Protein AF-A0A7S1V0B8-F1 (afdb_monomer)

Sequence (119 aa):
HRLPHVSFPQFSKVRSVTMDHWNKEQVLSMLEGGNEQLRVFFQRHELAIEGKAAAENLRKRYWTKAAKFYQRGMQAHVSGLADKQNVWRGRQASRSPKAATHASPVLRSNMAVNQIAAV

Organism: NCBI:txid210454

InterPro domains:
  IPR001164 Arf GTPase activating protein [PF01412] (9-72)
  IPR037278 ARFGAP/RecO-like zinc finger [SSF57863] (10-52)
  IPR038508 ArfGAP domain superfamily [G3DSA:1.10.220.150] (4-97)

pLDDT: mean 78.64, std 19.24, range [36.09, 96.19]

Mean predicted aligned error: 12.81 Å

Foldseek 3Di:
DDDPDPPDDDLDDDDDPPPDDDDQLRVLLCQLDDDVNVQVLCVVVVLHLDPDCNVVSVVPVSVDPSVVVVVVVSSVVSVVVVPDPDDDPGPVVVVPPPPPPDPDDDDDDDDDDDDDDDD

Solvent-accessible surface area (backbone atoms only — not comparable to full-atom values): 7990 Å² total; per-residue (Å²): 138,84,78,82,84,79,79,73,82,80,80,74,88,87,80,53,90,88,81,48,90,79,53,72,52,59,52,42,45,51,70,72,48,48,69,66,58,54,49,54,52,27,48,77,66,78,39,37,68,62,71,96,54,13,75,60,25,68,77,42,37,72,75,36,70,66,39,51,49,51,53,51,52,49,50,55,54,28,51,66,50,61,75,43,92,63,80,87,74,54,63,68,61,74,64,52,73,74,74,78,89,73,79,77,88,75,89,77,80,90,77,87,83,86,84,90,82,90,134

Secondary structure (DSSP, 8-state):
-PPP---PPP------TTTS---HHHHHHHHS--HHHHHHHHHHTT--SSSTTHHHHHHHGGGSHHHHHHHHHHHHHHHHHHS--SPP--HHHHTSPP---------------------

Structure (mmCIF, N/CA/C/O backbone):
data_AF-A0A7S1V0B8-F1
#
_entry.id   AF-A0A7S1V0B8-F1
#
loop_
_atom_site.group_PDB
_atom_site.id
_atom_site.type_symbol
_atom_site.label_atom_id
_atom_site.label_alt_id
_atom_site.label_comp_id
_atom_site.label_asym_id
_atom_site.label_entity_id
_atom_site.label_seq_id
_atom_site.pdbx_PDB_ins_code
_atom_site.Cartn_x
_atom_site.Cartn_y
_atom_site.Cartn_z
_atom_site.occupancy
_atom_site.B_iso_or_equiv
_atom_site.auth_seq_id
_atom_site.auth_comp_id
_atom_site.auth_asym_id
_atom_site.auth_atom_id
_atom_site.pdbx_PDB_model_num
ATOM 1 N N . HIS A 1 1 ? 31.044 15.273 20.291 1.00 51.81 1 HIS A N 1
ATOM 2 C CA . HIS A 1 1 ? 30.263 15.582 19.074 1.00 51.81 1 HIS A CA 1
ATOM 3 C C . HIS A 1 1 ? 29.412 14.374 18.693 1.00 51.81 1 HIS A C 1
ATOM 5 O O . HIS A 1 1 ? 29.972 13.348 18.337 1.00 51.81 1 HIS A O 1
ATOM 11 N N . ARG A 1 2 ? 28.082 14.454 18.831 1.00 55.41 2 ARG A N 1
ATOM 12 C CA . ARG A 1 2 ? 27.146 13.385 18.437 1.00 55.41 2 ARG A CA 1
ATOM 13 C C . ARG A 1 2 ? 26.567 13.773 17.074 1.00 55.41 2 ARG A C 1
ATOM 15 O O . ARG A 1 2 ? 25.994 14.852 16.960 1.00 55.41 2 ARG A O 1
ATOM 22 N N . LEU A 1 3 ? 26.793 12.958 16.044 1.00 53.25 3 LEU A N 1
ATOM 23 C CA . LEU A 1 3 ? 26.264 13.218 14.702 1.00 53.25 3 LEU A CA 1
ATOM 24 C C . LEU A 1 3 ? 24.725 13.219 14.733 1.00 53.25 3 LEU A C 1
ATOM 26 O O . LEU A 1 3 ? 24.141 12.443 15.498 1.00 53.25 3 LEU A O 1
ATOM 30 N N . PRO A 1 4 ? 24.058 14.072 13.934 1.00 64.75 4 PRO A N 1
ATOM 31 C CA . PRO A 1 4 ? 22.606 14.081 13.855 1.00 64.75 4 PRO A CA 1
ATOM 32 C C . PRO A 1 4 ? 22.114 12.711 13.383 1.00 64.75 4 PRO A C 1
ATOM 34 O O . PRO A 1 4 ? 22.615 12.148 12.410 1.00 64.75 4 PRO A O 1
ATOM 37 N N . HIS A 1 5 ? 21.135 12.168 14.103 1.00 59.84 5 HIS A N 1
ATOM 38 C CA . HIS A 1 5 ? 20.519 10.889 13.787 1.00 5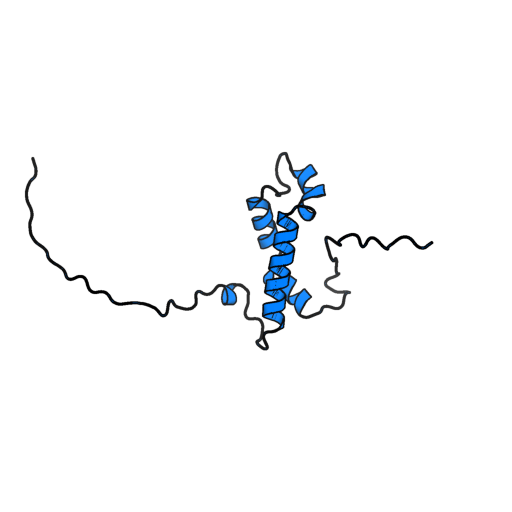9.84 5 HIS A CA 1
ATOM 39 C C . HIS A 1 5 ? 19.718 11.049 12.490 1.00 59.84 5 HIS A C 1
ATOM 41 O O . HIS A 1 5 ? 18.583 11.526 12.495 1.00 59.84 5 HIS A O 1
ATOM 47 N N . VAL A 1 6 ? 20.325 10.690 11.359 1.00 56.09 6 VAL A N 1
ATOM 48 C CA . VAL A 1 6 ? 19.636 10.653 10.070 1.00 56.09 6 VAL A CA 1
ATOM 49 C C . VAL A 1 6 ? 18.626 9.511 10.151 1.00 56.09 6 VAL A C 1
ATOM 51 O O . VAL A 1 6 ? 18.989 8.336 10.138 1.00 56.09 6 VAL A O 1
ATOM 54 N N . SER A 1 7 ? 17.349 9.839 10.339 1.00 55.66 7 SER A N 1
ATOM 55 C CA . SER A 1 7 ? 16.287 8.838 10.319 1.00 55.66 7 SER A CA 1
ATOM 56 C C . SER A 1 7 ? 16.085 8.392 8.874 1.00 55.66 7 SER A C 1
ATOM 58 O O . SER A 1 7 ? 15.549 9.117 8.038 1.00 55.66 7 SER A O 1
ATOM 60 N N . PHE A 1 8 ? 16.561 7.189 8.554 1.00 53.16 8 PHE A N 1
ATOM 61 C CA . PHE A 1 8 ? 16.259 6.578 7.269 1.00 53.16 8 PHE A CA 1
ATOM 62 C C . PHE A 1 8 ? 14.740 6.376 7.169 1.00 53.16 8 PHE A C 1
ATOM 64 O O . PHE A 1 8 ? 14.142 5.806 8.088 1.00 53.16 8 PHE A O 1
ATOM 71 N N . PRO A 1 9 ? 14.087 6.838 6.089 1.00 57.16 9 PRO A N 1
ATOM 72 C CA . PRO A 1 9 ? 12.662 6.616 5.914 1.00 57.16 9 PRO A CA 1
ATOM 73 C C . PRO A 1 9 ? 12.394 5.109 5.854 1.00 57.16 9 PRO A C 1
ATOM 75 O O . PRO A 1 9 ? 12.907 4.415 4.982 1.00 57.16 9 PRO A O 1
ATOM 78 N N . GLN A 1 10 ? 11.593 4.593 6.788 1.00 68.88 10 GLN A N 1
ATOM 79 C CA . GLN A 1 10 ? 11.167 3.197 6.747 1.00 68.88 10 GLN A CA 1
ATOM 80 C C . GLN A 1 10 ? 10.145 3.000 5.620 1.00 68.88 10 GLN A C 1
ATOM 82 O O . GLN A 1 10 ? 9.074 3.608 5.625 1.00 68.88 10 GLN A O 1
ATOM 87 N N . PHE A 1 11 ? 10.478 2.138 4.658 1.00 75.56 11 PHE A N 1
ATOM 88 C CA . PHE A 1 11 ? 9.669 1.896 3.454 1.00 75.56 11 PHE A CA 1
ATOM 89 C C . PHE A 1 11 ? 8.572 0.845 3.655 1.00 75.56 11 PHE A C 1
ATOM 91 O O . PHE A 1 11 ? 7.599 0.807 2.908 1.00 75.56 11 PHE A O 1
ATOM 98 N N . SER A 1 12 ? 8.716 -0.007 4.667 1.00 83.81 12 SER A N 1
ATOM 99 C CA . SER A 1 12 ? 7.760 -1.060 4.998 1.00 83.81 12 SER A CA 1
ATOM 100 C C . SER A 1 12 ? 7.724 -1.277 6.503 1.00 83.81 12 SER A C 1
ATOM 102 O O . SER A 1 12 ? 8.773 -1.331 7.143 1.00 83.81 12 SER A O 1
ATOM 104 N N . LYS A 1 13 ? 6.524 -1.459 7.056 1.00 89.38 13 LYS A N 1
ATOM 105 C CA . LYS A 1 13 ? 6.322 -1.965 8.417 1.00 89.38 13 LYS A CA 1
ATOM 106 C C . LYS A 1 13 ? 5.831 -3.404 8.295 1.00 89.38 13 LYS A C 1
ATOM 108 O O . LYS A 1 13 ? 4.767 -3.625 7.726 1.00 89.38 13 LYS A O 1
ATOM 113 N N . VAL A 1 14 ? 6.622 -4.360 8.775 1.00 91.62 14 VAL A N 1
ATOM 114 C CA . VAL A 1 14 ? 6.295 -5.794 8.724 1.00 91.62 14 VAL A CA 1
ATOM 115 C C . VAL A 1 14 ? 5.730 -6.224 10.075 1.00 91.62 14 VAL A C 1
ATOM 117 O O . VAL A 1 14 ? 6.215 -5.784 11.121 1.00 91.62 14 VAL A O 1
ATOM 120 N N . ARG A 1 15 ? 4.675 -7.039 10.034 1.00 92.31 15 ARG A N 1
ATOM 121 C CA . ARG A 1 15 ? 3.963 -7.569 11.199 1.00 92.31 15 ARG A CA 1
ATOM 122 C C . ARG A 1 15 ? 3.539 -9.015 10.940 1.00 92.31 15 ARG A C 1
ATOM 124 O O . ARG A 1 15 ? 3.206 -9.356 9.804 1.00 92.31 15 ARG A O 1
ATOM 131 N N . SER A 1 16 ? 3.530 -9.835 11.984 1.00 95.38 16 SER A N 1
ATOM 132 C CA . SER A 1 16 ? 2.940 -11.172 12.005 1.00 95.38 16 SER A CA 1
ATOM 133 C C . SER A 1 16 ? 1.436 -11.090 12.242 1.00 95.38 16 SER A C 1
ATOM 135 O O . SER A 1 16 ? 0.978 -10.396 13.146 1.00 95.38 16 SER A O 1
ATOM 137 N N . VAL A 1 17 ? 0.660 -11.840 11.460 1.00 94.44 17 VAL A N 1
ATOM 138 C CA . VAL A 1 17 ? -0.806 -11.864 11.583 1.00 94.44 17 VAL A CA 1
ATOM 139 C C . VAL A 1 17 ? -1.252 -12.394 12.946 1.00 94.44 17 VAL A C 1
ATOM 141 O O . VAL A 1 17 ? -2.192 -11.854 13.517 1.00 94.44 17 VAL A O 1
ATOM 144 N N . THR A 1 18 ? -0.572 -13.408 13.486 1.00 95.81 18 THR A N 1
ATOM 145 C CA . THR A 1 18 ? -1.001 -14.109 14.709 1.00 95.81 18 THR A CA 1
ATOM 146 C C . THR A 1 18 ? -0.259 -13.684 15.972 1.00 95.81 18 THR A C 1
ATOM 148 O O . THR A 1 18 ? -0.794 -13.861 17.060 1.00 95.81 18 THR A O 1
ATOM 151 N N . MET A 1 19 ? 0.959 -13.146 15.845 1.00 96.19 19 MET A N 1
ATOM 152 C CA . MET A 1 19 ? 1.845 -12.899 16.995 1.00 96.19 19 MET A CA 1
ATOM 153 C C . MET A 1 19 ? 1.967 -11.429 17.392 1.00 96.19 19 MET A C 1
ATOM 155 O O . MET A 1 19 ? 2.402 -11.141 18.504 1.00 96.19 19 M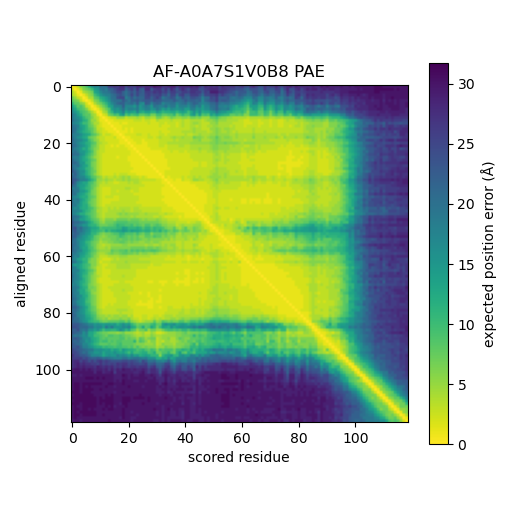ET A O 1
ATOM 159 N N . ASP A 1 20 ? 1.608 -10.502 16.504 1.00 96.12 20 ASP A N 1
ATOM 160 C CA . ASP A 1 20 ? 1.700 -9.077 16.801 1.00 96.12 20 ASP A CA 1
ATOM 161 C C . ASP A 1 20 ? 0.362 -8.502 17.253 1.00 96.12 20 ASP A C 1
ATOM 163 O O . ASP A 1 20 ? -0.717 -8.931 16.846 1.00 96.12 20 ASP A O 1
ATOM 167 N N . HIS A 1 21 ? 0.451 -7.454 18.066 1.00 96.00 21 HIS A N 1
ATOM 168 C CA . HIS A 1 21 ? -0.695 -6.624 18.394 1.00 96.00 21 HIS A CA 1
ATOM 169 C C . HIS A 1 21 ? -1.048 -5.726 17.208 1.00 96.00 21 HIS A C 1
ATOM 171 O O . HIS A 1 21 ? -0.173 -5.122 16.577 1.00 96.00 21 HIS A O 1
ATOM 177 N N . TRP A 1 22 ? -2.348 -5.594 16.958 1.00 94.81 22 TRP A N 1
ATOM 178 C CA . TRP A 1 22 ? -2.892 -4.809 15.860 1.00 94.81 22 TRP A CA 1
ATOM 179 C C . TRP A 1 22 ? -3.698 -3.630 16.388 1.00 94.81 22 TRP A C 1
ATOM 181 O O . TRP A 1 22 ? -4.543 -3.781 17.268 1.00 94.81 22 TRP A O 1
ATOM 191 N N . ASN A 1 23 ? -3.468 -2.450 15.819 1.00 93.81 23 ASN A N 1
ATOM 192 C CA . ASN A 1 23 ? -4.333 -1.297 16.041 1.00 93.81 23 ASN A CA 1
ATOM 193 C C . ASN A 1 23 ? -5.388 -1.171 14.927 1.00 93.81 23 ASN A C 1
ATOM 195 O O . ASN A 1 23 ? -5.271 -1.776 13.856 1.00 93.81 23 ASN A O 1
ATOM 199 N N . LYS A 1 24 ? -6.418 -0.351 15.172 1.00 93.19 24 LYS A N 1
ATOM 200 C CA . LYS A 1 24 ? -7.538 -0.145 14.239 1.00 93.19 24 LYS A CA 1
ATOM 201 C C . LYS A 1 24 ? -7.062 0.266 12.841 1.00 93.19 24 LYS A C 1
ATOM 203 O O . LYS A 1 24 ? -7.529 -0.297 11.857 1.00 93.19 24 LYS A O 1
ATOM 208 N N . GLU A 1 25 ? -6.121 1.204 12.739 1.00 93.50 25 GLU A N 1
ATOM 209 C CA . GLU A 1 25 ? -5.591 1.673 11.451 1.00 93.50 25 GLU A CA 1
ATOM 210 C C . GLU A 1 25 ? -4.848 0.573 10.684 1.00 93.50 25 GLU A C 1
ATOM 212 O O . GLU A 1 25 ? -4.978 0.466 9.468 1.00 93.50 25 GLU A O 1
ATOM 217 N N . GLN A 1 26 ? -4.081 -0.273 11.369 1.00 94.56 26 GLN A N 1
ATOM 218 C CA . GLN A 1 26 ? -3.350 -1.372 10.740 1.00 94.56 26 GLN A CA 1
ATOM 219 C C . GLN A 1 26 ? -4.314 -2.425 10.189 1.00 94.56 26 GLN A C 1
ATOM 221 O O . GLN A 1 26 ? -4.147 -2.862 9.051 1.00 94.56 26 GLN A O 1
ATOM 226 N N . VAL A 1 27 ? -5.357 -2.775 10.949 1.00 94.12 27 VAL A N 1
ATOM 227 C CA . VAL A 1 27 ? -6.418 -3.674 10.470 1.00 94.12 27 VAL A CA 1
ATOM 228 C C . VAL A 1 27 ? -7.145 -3.056 9.277 1.00 94.12 27 VAL A C 1
ATOM 230 O O . VAL A 1 27 ? -7.282 -3.699 8.237 1.00 94.12 27 VAL A O 1
ATOM 233 N N . LEU A 1 28 ? -7.535 -1.782 9.370 1.00 93.69 28 LEU A N 1
ATOM 234 C CA . LEU A 1 28 ? -8.162 -1.060 8.262 1.00 93.69 28 LEU A CA 1
ATOM 235 C C . LEU A 1 28 ? -7.251 -0.979 7.033 1.00 93.69 28 LEU A C 1
ATOM 237 O O . LEU A 1 28 ? -7.743 -1.129 5.925 1.00 93.69 28 LEU A O 1
ATOM 241 N N . SER A 1 29 ? -5.937 -0.818 7.200 1.00 93.38 29 SER A N 1
ATOM 242 C CA . SER A 1 29 ? -4.974 -0.815 6.088 1.00 93.38 29 SER A CA 1
ATOM 243 C C . SER A 1 29 ? -4.921 -2.159 5.363 1.00 93.38 29 SER A C 1
ATOM 245 O O . SER A 1 29 ? -4.724 -2.191 4.150 1.00 93.38 29 SER A O 1
ATOM 247 N N . MET A 1 30 ? -5.109 -3.271 6.082 1.00 93.50 30 MET A N 1
ATOM 248 C CA . MET A 1 30 ? -5.210 -4.595 5.463 1.00 93.50 30 MET A CA 1
ATOM 249 C C . MET A 1 30 ? -6.535 -4.759 4.708 1.00 93.50 30 MET A C 1
ATOM 251 O O . MET A 1 30 ? -6.533 -5.223 3.569 1.00 93.50 30 MET A O 1
ATOM 255 N N . LEU A 1 31 ? -7.648 -4.327 5.307 1.00 92.44 31 LEU A N 1
ATOM 256 C CA . LEU A 1 31 ? -8.995 -4.448 4.735 1.00 92.44 31 LEU A CA 1
ATOM 257 C C . LEU A 1 31 ? -9.234 -3.515 3.530 1.00 92.44 31 LEU A C 1
ATOM 259 O O . LEU A 1 31 ? -9.830 -3.907 2.526 1.00 92.44 31 LEU A O 1
ATOM 263 N N . GLU A 1 32 ? -8.749 -2.278 3.617 1.00 92.25 32 GLU A N 1
ATOM 264 C CA . GLU A 1 32 ? -8.803 -1.244 2.573 1.00 92.25 32 GLU A CA 1
ATOM 265 C C . GLU A 1 32 ? -7.583 -1.271 1.653 1.00 92.25 32 GLU A C 1
ATOM 267 O O . GLU A 1 32 ? -7.461 -0.429 0.762 1.00 92.25 32 GLU A O 1
ATOM 272 N N . GLY A 1 33 ? -6.698 -2.248 1.825 1.00 91.25 33 GLY A N 1
ATOM 273 C CA . GLY A 1 33 ? -5.549 -2.505 0.971 1.00 91.25 33 GLY A CA 1
ATOM 274 C C . GLY A 1 33 ? -5.662 -3.859 0.274 1.00 91.25 33 GLY A C 1
ATOM 275 O O . GLY A 1 33 ? -6.595 -4.147 -0.476 1.00 91.25 33 GLY A O 1
ATOM 276 N N . GLY A 1 34 ? -4.684 -4.715 0.529 1.00 90.44 34 GLY A N 1
ATOM 277 C CA . GLY A 1 34 ? -4.627 -6.049 -0.046 1.00 90.44 34 GLY A CA 1
ATOM 278 C C . GLY A 1 34 ? -3.772 -6.131 -1.306 1.00 90.44 34 GLY A C 1
ATOM 279 O O . GLY A 1 34 ? -3.504 -5.149 -2.007 1.00 90.44 34 GLY A O 1
ATOM 280 N N . ASN A 1 35 ? -3.322 -7.356 -1.565 1.00 93.19 35 ASN A N 1
ATOM 281 C CA . ASN A 1 35 ? -2.293 -7.643 -2.558 1.00 93.19 35 ASN A CA 1
ATOM 282 C C . ASN A 1 35 ? -2.733 -7.261 -3.969 1.00 93.19 35 ASN A C 1
ATOM 284 O O . ASN A 1 35 ? -1.948 -6.685 -4.716 1.00 93.19 35 ASN A O 1
ATOM 288 N N . GLU A 1 36 ? -3.995 -7.518 -4.311 1.00 92.94 36 GLU A N 1
ATOM 289 C CA . GLU A 1 36 ? -4.507 -7.262 -5.654 1.00 92.94 36 GLU A CA 1
ATOM 290 C C . GLU A 1 36 ? -4.533 -5.768 -5.995 1.00 92.94 36 GLU A C 1
ATOM 292 O O . GLU A 1 36 ? -4.088 -5.364 -7.067 1.00 92.94 36 GLU A O 1
ATOM 297 N N . GLN A 1 37 ? -4.963 -4.918 -5.057 1.00 92.75 37 GLN A N 1
ATOM 298 C CA . GLN A 1 37 ? -4.964 -3.470 -5.267 1.00 92.75 37 GLN A CA 1
ATOM 299 C C . GLN A 1 37 ? -3.545 -2.941 -5.516 1.00 92.75 37 GLN A C 1
ATOM 301 O O . GLN A 1 37 ? -3.331 -2.152 -6.440 1.00 92.75 37 GLN A O 1
ATOM 306 N N . LEU A 1 38 ? -2.576 -3.383 -4.709 1.00 93.56 38 LEU A N 1
ATOM 307 C CA . LEU A 1 38 ? -1.181 -2.975 -4.855 1.00 93.56 38 LEU A CA 1
ATOM 308 C C . LEU A 1 38 ? -0.567 -3.513 -6.156 1.00 93.56 38 LEU A C 1
ATOM 310 O O . LEU A 1 38 ? 0.170 -2.792 -6.829 1.00 93.56 38 LEU A O 1
ATOM 314 N N . ARG A 1 39 ? -0.895 -4.754 -6.538 1.00 94.19 39 ARG A N 1
ATOM 315 C CA . ARG A 1 39 ? -0.446 -5.379 -7.789 1.00 94.19 39 ARG A CA 1
ATOM 316 C C . ARG A 1 39 ? -0.915 -4.576 -8.999 1.00 94.19 39 ARG A C 1
ATOM 318 O O . ARG A 1 39 ? -0.087 -4.168 -9.810 1.00 94.19 39 ARG A O 1
ATOM 325 N N . VAL A 1 40 ? -2.213 -4.277 -9.074 1.00 94.88 40 VAL A N 1
ATOM 326 C CA . VAL A 1 40 ? -2.799 -3.466 -10.152 1.00 94.88 40 VAL A CA 1
ATOM 327 C C . VAL A 1 40 ? -2.204 -2.057 -10.170 1.00 94.88 40 VAL A C 1
ATOM 329 O O . VAL A 1 40 ? -1.914 -1.524 -11.242 1.00 94.88 40 VAL A O 1
ATOM 332 N N . PHE A 1 41 ? -1.981 -1.450 -9.000 1.00 95.94 41 PHE A N 1
ATOM 333 C CA . PHE A 1 41 ? -1.323 -0.147 -8.914 1.00 95.94 41 PHE A CA 1
ATOM 334 C C . PHE A 1 41 ? 0.081 -0.184 -9.527 1.00 95.94 41 PHE A C 1
ATOM 336 O O . PHE A 1 41 ? 0.397 0.666 -10.360 1.00 95.94 41 PHE A O 1
ATOM 343 N N . PHE A 1 42 ? 0.904 -1.171 -9.166 1.00 95.38 42 PHE A N 1
ATOM 344 C CA . PHE A 1 42 ? 2.250 -1.300 -9.720 1.00 95.38 42 PHE A CA 1
ATOM 345 C C . PHE A 1 42 ? 2.254 -1.643 -11.206 1.00 95.38 42 PHE A C 1
ATOM 347 O O . PHE A 1 42 ? 3.088 -1.106 -11.928 1.00 95.38 42 PHE A O 1
ATOM 354 N N . GLN A 1 43 ? 1.309 -2.450 -11.687 1.00 94.62 43 GLN A N 1
ATOM 355 C CA . GLN A 1 43 ? 1.174 -2.737 -13.115 1.00 94.62 43 GLN A CA 1
ATOM 356 C C . GLN A 1 43 ? 0.921 -1.460 -13.929 1.00 94.62 43 GLN A C 1
ATOM 358 O O . GLN A 1 43 ? 1.584 -1.234 -14.935 1.00 94.62 43 GLN A O 1
ATOM 363 N N . ARG A 1 44 ? 0.027 -0.582 -13.457 1.00 95.00 44 ARG A N 1
ATOM 364 C CA . ARG A 1 44 ? -0.288 0.701 -14.117 1.00 95.00 44 ARG A CA 1
ATOM 365 C C . ARG A 1 44 ? 0.858 1.716 -14.100 1.00 95.00 44 ARG A C 1
ATOM 367 O O . ARG A 1 44 ? 0.803 2.680 -14.848 1.00 95.00 44 ARG A O 1
ATOM 374 N N . HIS A 1 45 ? 1.851 1.519 -13.235 1.00 95.00 45 HIS A N 1
ATOM 375 C CA . HIS A 1 45 ? 3.020 2.392 -13.104 1.00 95.00 45 HIS A CA 1
ATOM 376 C C . HIS A 1 45 ? 4.303 1.736 -13.633 1.00 95.00 45 HIS A C 1
ATOM 378 O O . HIS A 1 45 ? 5.384 2.208 -13.300 1.00 95.00 45 HIS A O 1
ATOM 384 N N . GLU A 1 46 ? 4.201 0.640 -14.396 1.00 93.31 46 GLU A N 1
ATOM 385 C CA . GLU A 1 46 ? 5.355 -0.079 -14.972 1.00 93.31 46 GLU A CA 1
ATOM 386 C C . GLU A 1 46 ? 6.324 -0.654 -13.914 1.00 93.31 46 GLU A C 1
ATOM 388 O O . GLU A 1 46 ? 7.493 -0.933 -14.171 1.00 93.31 46 GLU A O 1
ATOM 393 N N . LEU A 1 47 ? 5.815 -0.896 -12.702 1.00 93.56 47 LEU A N 1
ATOM 394 C CA . LEU A 1 47 ? 6.547 -1.446 -11.553 1.00 93.56 47 LEU A CA 1
ATOM 395 C C . LEU A 1 47 ? 6.195 -2.912 -11.263 1.00 93.56 47 LEU A C 1
ATOM 397 O O . LEU A 1 47 ? 6.480 -3.432 -10.175 1.00 93.56 47 LEU A O 1
ATOM 401 N N . ALA A 1 48 ? 5.542 -3.582 -12.213 1.00 91.19 48 ALA A N 1
ATOM 402 C CA . ALA A 1 48 ? 5.276 -5.009 -12.129 1.00 91.19 48 ALA A CA 1
ATOM 403 C C . ALA A 1 48 ? 6.595 -5.797 -12.056 1.00 91.19 48 ALA A C 1
ATOM 405 O O . ALA A 1 48 ? 7.603 -5.431 -12.660 1.00 91.19 48 ALA A O 1
ATOM 406 N N . ILE A 1 49 ? 6.578 -6.897 -11.307 1.00 90.12 49 ILE A N 1
ATOM 407 C CA . ILE A 1 49 ? 7.713 -7.828 -11.186 1.00 90.12 49 ILE A CA 1
ATOM 408 C C . ILE A 1 49 ? 7.606 -8.966 -12.209 1.00 90.12 49 ILE A C 1
ATOM 410 O O . ILE A 1 49 ? 8.038 -10.084 -11.959 1.00 90.12 49 ILE A O 1
ATOM 414 N N . GLU A 1 50 ?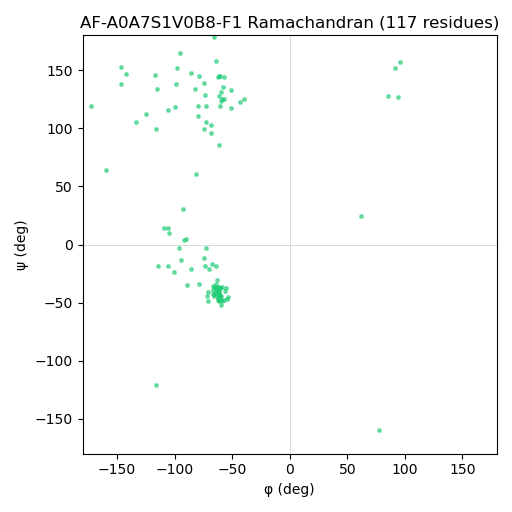 7.006 -8.672 -13.357 1.00 87.50 50 GLU A N 1
ATOM 415 C CA . GLU A 1 50 ? 6.788 -9.597 -14.464 1.00 87.50 50 GLU A CA 1
ATOM 416 C C . GLU A 1 50 ? 7.553 -9.080 -15.691 1.00 87.50 50 GLU A C 1
ATOM 418 O O . GLU A 1 50 ? 7.694 -7.871 -15.891 1.00 87.50 50 GLU A O 1
ATOM 423 N N . GLY A 1 51 ? 8.072 -9.989 -16.518 1.00 84.25 51 GLY A N 1
ATOM 424 C CA . GLY A 1 51 ? 8.796 -9.634 -17.740 1.00 84.25 51 GLY A CA 1
ATOM 425 C C . GLY A 1 51 ? 10.237 -9.150 -17.522 1.00 84.25 51 GLY A C 1
ATOM 426 O O . GLY A 1 51 ? 10.876 -9.431 -16.509 1.00 84.25 51 GLY A O 1
ATOM 427 N N . LYS A 1 52 ? 10.781 -8.439 -18.519 1.00 82.25 52 LYS A N 1
ATOM 428 C CA . LYS A 1 52 ? 12.225 -8.142 -18.631 1.00 82.25 52 LYS A CA 1
ATOM 429 C C . LYS A 1 52 ? 12.782 -7.279 -17.488 1.00 82.25 52 LYS A C 1
ATOM 431 O O . LYS A 1 52 ? 13.941 -7.438 -17.126 1.00 82.25 52 LYS A O 1
ATOM 436 N N . ALA A 1 53 ? 11.964 -6.404 -16.901 1.00 86.81 53 ALA A N 1
ATOM 437 C CA . ALA A 1 53 ? 12.369 -5.494 -15.823 1.00 86.81 53 ALA A CA 1
ATOM 438 C C . ALA A 1 53 ? 12.136 -6.062 -14.405 1.00 86.81 53 ALA A C 1
ATOM 440 O O . ALA A 1 53 ? 12.378 -5.372 -13.413 1.00 86.81 53 ALA A O 1
ATOM 441 N N . ALA A 1 54 ? 11.675 -7.314 -14.278 1.00 88.44 54 ALA A N 1
ATOM 442 C CA . ALA A 1 54 ? 11.233 -7.896 -13.009 1.00 88.44 54 ALA A CA 1
ATOM 443 C C . ALA A 1 54 ? 12.283 -7.823 -11.888 1.00 88.44 54 ALA A C 1
ATOM 445 O O . ALA A 1 54 ? 11.973 -7.403 -10.772 1.00 88.44 54 ALA A O 1
ATOM 446 N N . ALA A 1 55 ? 13.532 -8.192 -12.187 1.00 86.38 55 ALA A N 1
ATOM 447 C CA . ALA A 1 55 ? 14.620 -8.208 -11.210 1.00 86.38 55 ALA A CA 1
ATOM 448 C C . ALA A 1 55 ? 14.982 -6.800 -10.703 1.00 86.38 55 ALA A C 1
ATOM 450 O O . ALA A 1 55 ? 15.287 -6.621 -9.521 1.00 86.38 55 ALA A O 1
ATOM 451 N N . GLU A 1 56 ? 14.920 -5.792 -11.575 1.00 87.94 56 GLU A N 1
ATOM 452 C CA . GLU A 1 56 ? 15.156 -4.400 -11.193 1.00 87.94 56 GLU A CA 1
ATOM 453 C C . GLU A 1 56 ? 13.999 -3.855 -10.349 1.00 87.94 56 GLU A C 1
ATOM 455 O O . GLU A 1 56 ? 14.217 -3.308 -9.260 1.00 87.94 56 GLU A O 1
ATOM 460 N N . ASN A 1 57 ? 12.766 -4.067 -10.810 1.00 90.69 57 ASN A N 1
ATOM 461 C CA . ASN A 1 57 ? 11.563 -3.628 -10.113 1.00 90.69 57 ASN A CA 1
ATOM 462 C C . ASN A 1 57 ? 11.442 -4.272 -8.731 1.00 90.69 57 ASN A C 1
ATOM 464 O O . ASN A 1 57 ? 11.076 -3.591 -7.774 1.00 90.69 57 ASN A O 1
ATOM 468 N N . LEU A 1 58 ? 11.822 -5.542 -8.575 1.00 87.81 58 LEU A N 1
ATOM 469 C CA . LEU A 1 58 ? 11.822 -6.215 -7.276 1.00 87.81 58 LEU A CA 1
ATOM 470 C C . LEU A 1 58 ? 12.676 -5.467 -6.240 1.00 87.81 58 LEU A C 1
ATOM 472 O O . LEU A 1 58 ? 12.267 -5.334 -5.087 1.00 87.81 58 LEU A O 1
ATOM 476 N N . ARG A 1 59 ? 13.832 -4.935 -6.656 1.00 85.44 59 ARG A N 1
ATOM 477 C CA . ARG A 1 59 ? 14.761 -4.216 -5.770 1.00 85.44 59 ARG A CA 1
ATOM 478 C C . ARG A 1 59 ? 14.322 -2.782 -5.484 1.00 85.44 59 ARG A C 1
ATOM 480 O O . ARG A 1 59 ? 14.584 -2.277 -4.397 1.00 85.44 59 ARG A O 1
ATOM 487 N N . LYS A 1 60 ? 13.690 -2.111 -6.454 1.00 90.31 60 LYS A N 1
ATOM 488 C CA . LYS A 1 60 ? 13.496 -0.650 -6.412 1.00 90.31 60 LYS A CA 1
ATOM 489 C C . LYS A 1 60 ? 12.045 -0.192 -6.299 1.00 90.31 60 LYS A C 1
ATOM 491 O O . LYS A 1 60 ? 11.827 0.955 -5.908 1.00 90.31 60 LYS A O 1
ATOM 496 N N . ARG A 1 61 ? 11.042 -1.029 -6.604 1.00 92.12 61 ARG A N 1
ATOM 497 C CA . ARG A 1 61 ? 9.644 -0.569 -6.750 1.00 92.12 61 ARG A CA 1
ATOM 498 C C . ARG A 1 61 ? 9.121 0.163 -5.520 1.00 92.12 61 ARG A C 1
ATOM 500 O O . ARG A 1 61 ? 8.459 1.184 -5.671 1.00 92.12 61 ARG A O 1
ATOM 507 N N . TYR A 1 62 ? 9.492 -0.285 -4.319 1.00 92.31 62 TYR A N 1
ATOM 508 C CA . TYR A 1 62 ? 9.071 0.327 -3.054 1.00 92.31 62 TYR A CA 1
ATOM 509 C C . TYR A 1 62 ? 9.771 1.660 -2.733 1.00 92.31 62 TYR A C 1
ATOM 511 O O . TYR A 1 62 ? 9.334 2.380 -1.840 1.00 92.31 62 TYR A O 1
ATOM 519 N N . TRP A 1 63 ? 10.833 2.023 -3.458 1.00 90.31 63 TRP A N 1
ATOM 520 C CA . TRP A 1 63 ? 11.543 3.299 -3.293 1.00 90.31 63 TRP A CA 1
ATOM 521 C C . TRP A 1 63 ? 11.062 4.392 -4.245 1.00 90.31 63 TRP A C 1
ATOM 523 O O . TRP A 1 63 ? 11.368 5.574 -4.051 1.00 90.31 63 TRP A O 1
ATOM 533 N N . THR A 1 64 ? 10.291 4.011 -5.258 1.00 92.81 64 THR A N 1
ATOM 534 C CA . THR A 1 64 ? 9.782 4.929 -6.273 1.00 92.81 64 THR A CA 1
ATOM 535 C C . THR A 1 64 ? 8.830 5.971 -5.685 1.00 92.81 64 THR A C 1
ATOM 537 O O . THR A 1 64 ? 8.200 5.780 -4.640 1.00 92.81 64 THR A O 1
ATOM 540 N N . LYS A 1 65 ? 8.679 7.096 -6.394 1.00 93.75 65 LYS A N 1
ATOM 541 C CA . LYS A 1 65 ? 7.675 8.115 -6.052 1.00 93.75 65 LYS A CA 1
ATOM 542 C C . LYS A 1 65 ? 6.258 7.530 -6.072 1.00 93.75 65 LYS A C 1
ATOM 544 O O . LYS A 1 65 ? 5.465 7.874 -5.203 1.00 93.75 65 LYS A O 1
ATOM 549 N N . ALA A 1 66 ? 5.977 6.610 -6.997 1.00 94.75 66 ALA A N 1
ATOM 550 C CA . ALA A 1 66 ? 4.691 5.925 -7.099 1.00 94.75 66 ALA A CA 1
ATOM 551 C C . ALA A 1 66 ? 4.380 5.090 -5.845 1.00 94.75 66 ALA A C 1
ATOM 553 O O . ALA A 1 66 ? 3.293 5.214 -5.286 1.00 94.75 66 ALA A O 1
ATOM 554 N N . ALA A 1 67 ? 5.336 4.308 -5.332 1.00 93.69 67 ALA A N 1
ATOM 555 C CA . ALA A 1 67 ? 5.133 3.558 -4.088 1.00 93.69 67 ALA A CA 1
ATOM 556 C C . ALA A 1 67 ? 4.876 4.476 -2.883 1.00 93.69 67 ALA A C 1
ATOM 558 O O . ALA A 1 67 ? 3.960 4.228 -2.098 1.00 93.69 67 ALA A O 1
ATOM 559 N N . LYS A 1 68 ? 5.628 5.578 -2.765 1.00 93.19 68 LYS A N 1
ATOM 560 C CA . LYS A 1 68 ? 5.408 6.580 -1.707 1.00 93.19 68 LYS A CA 1
ATOM 561 C C . LYS A 1 68 ? 4.037 7.243 -1.827 1.00 93.19 68 LYS A C 1
ATOM 563 O O . LYS A 1 68 ? 3.384 7.484 -0.814 1.00 93.19 68 LYS A O 1
ATOM 568 N N . PHE A 1 69 ? 3.601 7.531 -3.051 1.00 94.94 69 PHE A N 1
ATOM 569 C CA . PHE A 1 69 ? 2.270 8.065 -3.323 1.00 94.94 69 PHE A CA 1
ATOM 570 C C . PHE A 1 69 ? 1.180 7.088 -2.869 1.00 94.94 69 PHE A C 1
ATOM 572 O O . PHE A 1 69 ? 0.293 7.487 -2.117 1.00 94.94 69 PHE A O 1
ATOM 579 N N . TYR A 1 70 ? 1.296 5.806 -3.230 1.00 95.00 70 TYR A N 1
ATOM 580 C CA . TYR A 1 70 ? 0.361 4.769 -2.788 1.00 95.00 70 TYR A CA 1
ATOM 581 C C . TYR A 1 70 ? 0.284 4.679 -1.262 1.00 95.00 70 TYR A C 1
ATOM 583 O O . TYR A 1 70 ? -0.806 4.695 -0.694 1.00 95.00 70 TYR A O 1
ATOM 591 N N . GLN A 1 71 ? 1.438 4.638 -0.590 1.00 93.56 71 GLN A N 1
ATOM 592 C CA . GLN A 1 71 ? 1.509 4.550 0.868 1.00 93.56 71 GLN A CA 1
ATOM 593 C C . GLN A 1 71 ? 0.824 5.741 1.548 1.00 93.56 71 GLN A C 1
ATOM 595 O O . GLN A 1 71 ? 0.015 5.547 2.454 1.00 93.56 71 GLN A O 1
ATOM 600 N N . ARG A 1 72 ? 1.118 6.969 1.103 1.00 94.19 72 ARG A N 1
ATOM 601 C CA . ARG A 1 72 ? 0.515 8.190 1.662 1.00 94.19 72 ARG A CA 1
ATOM 602 C C . ARG A 1 72 ? -0.988 8.243 1.417 1.00 94.19 72 ARG A C 1
ATOM 604 O O . ARG A 1 72 ? -1.733 8.575 2.333 1.00 94.19 72 ARG A O 1
ATOM 611 N N . GLY A 1 73 ? -1.427 7.884 0.211 1.00 94.12 73 GLY A N 1
ATOM 612 C CA . GLY A 1 73 ? -2.848 7.817 -0.128 1.00 94.12 73 GLY A CA 1
ATOM 613 C C . GLY A 1 73 ? -3.594 6.800 0.735 1.00 94.12 73 GLY A C 1
ATOM 614 O O . GLY A 1 73 ? -4.654 7.115 1.269 1.00 94.12 73 GLY A O 1
ATOM 615 N N . MET A 1 74 ? -3.009 5.614 0.939 1.00 94.19 74 MET A N 1
ATOM 616 C CA . MET A 1 74 ? -3.574 4.587 1.816 1.00 94.19 74 MET A CA 1
ATOM 617 C C . MET A 1 74 ? -3.666 5.066 3.265 1.00 94.19 74 MET A C 1
ATOM 619 O O . MET A 1 74 ? -4.709 4.917 3.890 1.00 94.19 74 MET A O 1
ATOM 623 N N . GLN A 1 75 ? -2.600 5.675 3.789 1.00 93.56 75 GLN A N 1
ATOM 624 C CA . GLN A 1 75 ? -2.579 6.177 5.160 1.00 93.56 75 GLN A CA 1
ATOM 625 C C . GLN A 1 75 ? -3.643 7.259 5.379 1.00 93.56 75 GLN A C 1
ATOM 627 O O . GLN A 1 75 ? -4.417 7.160 6.324 1.00 93.56 75 GLN A O 1
ATOM 632 N N . ALA A 1 76 ? -3.734 8.247 4.485 1.00 93.44 76 ALA A N 1
ATOM 633 C CA . ALA A 1 76 ? -4.741 9.303 4.583 1.00 93.44 76 ALA A CA 1
ATOM 634 C C . ALA A 1 76 ? -6.175 8.747 4.508 1.00 93.44 76 ALA A C 1
ATOM 636 O O . ALA A 1 76 ? -7.041 9.151 5.283 1.00 93.44 76 ALA A O 1
ATOM 637 N N . HIS A 1 77 ? -6.416 7.788 3.606 1.00 92.19 77 HIS A N 1
ATOM 638 C CA . HIS A 1 77 ? -7.708 7.106 3.483 1.00 92.19 77 HIS A CA 1
ATOM 639 C C . HIS A 1 77 ? -8.082 6.353 4.762 1.00 92.19 77 HIS A C 1
ATOM 641 O O . HIS A 1 77 ? -9.194 6.497 5.271 1.00 92.19 77 HIS A O 1
ATOM 647 N N . VAL A 1 78 ? -7.142 5.582 5.308 1.00 93.00 78 VAL A N 1
ATOM 648 C CA . VAL A 1 78 ? -7.343 4.789 6.524 1.00 93.00 78 VAL A CA 1
ATOM 649 C C . VAL A 1 78 ? -7.570 5.672 7.743 1.00 93.00 78 VAL A C 1
ATOM 651 O O . VAL A 1 78 ? -8.501 5.391 8.491 1.00 93.00 78 VAL A O 1
ATOM 654 N N . SER A 1 79 ? -6.792 6.740 7.937 1.00 92.06 79 SER A N 1
ATOM 655 C CA . SER A 1 79 ? -7.007 7.659 9.062 1.00 92.06 79 SER A CA 1
ATOM 656 C C . SER A 1 79 ? -8.400 8.294 8.988 1.00 92.06 79 SER A C 1
ATOM 658 O O . SER A 1 79 ? -9.156 8.231 9.953 1.00 92.06 79 SER A O 1
ATOM 660 N N . GLY A 1 80 ? -8.836 8.729 7.798 1.00 90.44 80 GLY A N 1
ATOM 661 C CA . GLY A 1 80 ? -10.200 9.237 7.604 1.00 90.44 80 GLY A CA 1
ATOM 662 C C . GLY A 1 80 ? -11.317 8.203 7.837 1.00 90.44 80 GLY A C 1
ATOM 663 O O . GLY A 1 80 ? -12.476 8.577 8.029 1.00 90.44 80 GLY A O 1
ATOM 664 N N . LEU A 1 81 ? -11.013 6.902 7.809 1.00 90.25 81 LEU A N 1
ATOM 665 C CA . LEU A 1 81 ? -11.933 5.834 8.218 1.00 90.25 81 LEU A CA 1
ATOM 666 C C . LEU A 1 81 ? -11.830 5.510 9.709 1.00 90.25 81 LEU A C 1
ATOM 668 O O . LEU A 1 81 ? -12.842 5.182 10.327 1.00 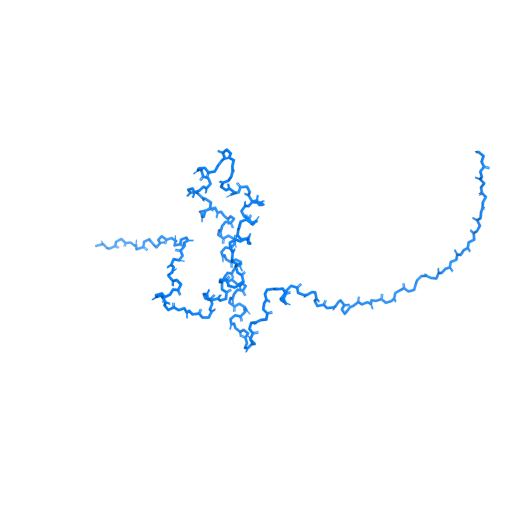90.25 81 LEU A O 1
ATOM 672 N N . ALA A 1 82 ? -10.634 5.589 10.283 1.00 88.12 82 ALA A N 1
ATOM 673 C CA . ALA A 1 82 ? -10.391 5.333 11.693 1.00 88.12 82 ALA A CA 1
ATOM 674 C C . ALA A 1 82 ? -11.104 6.362 12.579 1.00 88.12 82 ALA A C 1
ATOM 676 O O . ALA A 1 82 ? -11.688 5.963 13.590 1.00 88.12 82 ALA A O 1
ATOM 677 N N . ASP A 1 83 ? -11.148 7.621 12.140 1.00 86.69 83 ASP A N 1
ATOM 678 C CA . ASP A 1 83 ? -11.838 8.724 12.820 1.00 86.69 83 ASP A CA 1
ATOM 679 C C . ASP A 1 83 ? -13.367 8.598 12.767 1.00 86.69 83 ASP A C 1
ATOM 681 O O . ASP A 1 83 ? -14.086 9.161 13.593 1.00 86.69 83 ASP A O 1
ATOM 685 N N . LYS A 1 84 ? -13.904 7.826 11.814 1.00 84.38 84 LYS A N 1
ATOM 686 C CA . LYS A 1 84 ? -15.344 7.573 11.746 1.00 84.38 84 LYS A CA 1
ATOM 687 C C . LYS A 1 84 ? -15.737 6.601 12.856 1.00 84.38 84 LYS A C 1
ATOM 689 O O . LYS A 1 84 ? -15.209 5.494 12.975 1.00 84.38 84 LYS A O 1
ATOM 694 N N . GLN A 1 85 ? -16.752 6.997 13.618 1.00 71.81 85 GLN A N 1
ATOM 695 C CA . GLN A 1 85 ? -17.318 6.209 14.716 1.00 71.81 85 GLN A CA 1
ATOM 696 C C . GLN A 1 85 ? -18.148 5.001 14.242 1.00 71.81 85 GLN A C 1
ATOM 698 O O . GLN A 1 85 ? -18.622 4.207 15.047 1.00 71.81 85 GLN A O 1
ATOM 703 N N . ASN A 1 86 ? -18.314 4.846 12.926 1.00 69.44 86 ASN A N 1
ATOM 704 C CA . ASN A 1 86 ? -19.105 3.784 12.321 1.00 69.44 86 ASN A CA 1
ATOM 705 C C . ASN A 1 86 ? -18.300 2.496 12.124 1.00 69.44 86 ASN A C 1
ATOM 707 O O . ASN A 1 86 ? -17.110 2.519 11.806 1.00 69.44 86 ASN A O 1
ATOM 711 N N . VAL A 1 87 ? -19.002 1.366 12.229 1.00 80.12 87 VAL A N 1
ATOM 712 C CA . VAL A 1 87 ? -18.491 0.039 11.867 1.00 80.12 87 VAL A CA 1
ATOM 713 C C . VAL A 1 87 ? -18.053 0.045 10.401 1.00 80.12 87 VAL A C 1
ATOM 715 O O . VAL A 1 87 ? -18.754 0.571 9.534 1.00 80.12 87 VAL A O 1
ATOM 718 N N . TRP A 1 88 ? -16.887 -0.536 10.122 1.00 86.62 88 TRP A N 1
ATOM 719 C CA . TRP A 1 88 ? -16.377 -0.694 8.764 1.00 86.62 88 TRP A CA 1
ATOM 720 C C . TRP A 1 88 ? -17.364 -1.511 7.910 1.00 86.62 88 TRP A C 1
ATOM 722 O O . TRP A 1 88 ? -17.746 -2.614 8.288 1.00 86.62 88 TRP A O 1
ATOM 732 N N . ARG A 1 89 ? -17.793 -0.964 6.763 1.00 85.38 89 ARG A N 1
ATOM 733 C CA . ARG A 1 89 ? -18.835 -1.558 5.891 1.00 85.38 89 ARG A CA 1
ATOM 734 C C . ARG A 1 89 ? -18.290 -2.201 4.615 1.00 85.38 89 ARG A C 1
ATOM 736 O O . ARG A 1 89 ? -19.057 -2.530 3.715 1.00 85.38 89 ARG A O 1
ATOM 743 N N . GLY A 1 90 ? -16.976 -2.348 4.511 1.00 84.81 90 GLY A N 1
ATOM 744 C CA . GLY A 1 90 ? -16.338 -2.801 3.285 1.00 84.81 90 GLY A CA 1
ATOM 745 C C . GLY A 1 90 ? -15.926 -1.664 2.355 1.00 84.81 90 GLY A C 1
ATOM 746 O O . GLY A 1 90 ? -16.570 -0.615 2.274 1.00 84.81 90 GLY A O 1
ATOM 747 N N . ARG A 1 91 ? -14.881 -1.926 1.568 1.00 80.44 91 ARG A N 1
ATOM 748 C CA . ARG A 1 91 ? -14.391 -1.011 0.531 1.00 80.44 91 ARG A CA 1
ATOM 749 C C . ARG A 1 91 ? -15.428 -0.737 -0.565 1.00 80.44 91 ARG A C 1
ATOM 751 O O . ARG A 1 91 ? -15.505 0.358 -1.104 1.00 80.44 91 ARG A O 1
ATOM 758 N N . GLN A 1 92 ? -16.221 -1.736 -0.950 1.00 79.06 92 GLN A N 1
ATOM 759 C CA . GLN A 1 92 ? -17.246 -1.546 -1.988 1.00 79.06 92 GLN A CA 1
ATOM 760 C C . GLN A 1 92 ? -18.311 -0.538 -1.531 1.00 79.06 92 GLN A C 1
ATOM 762 O O . GLN A 1 92 ? -18.725 0.315 -2.310 1.00 79.06 92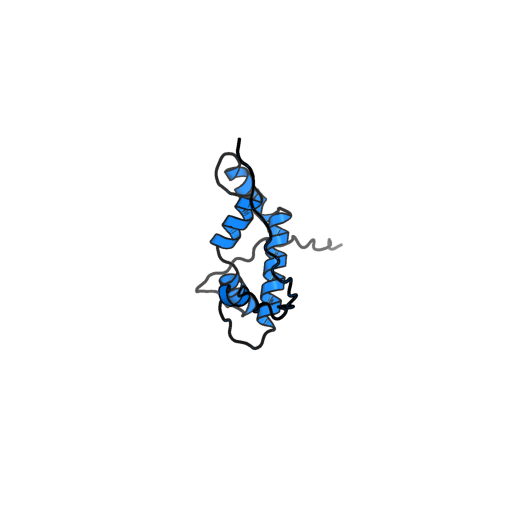 GLN A O 1
ATOM 767 N N . ALA A 1 93 ? -18.676 -0.557 -0.244 1.00 76.81 93 ALA A N 1
ATOM 768 C CA . ALA A 1 93 ? -19.631 0.392 0.320 1.00 76.81 93 ALA A CA 1
ATOM 769 C C . ALA A 1 93 ? -19.113 1.839 0.267 1.00 76.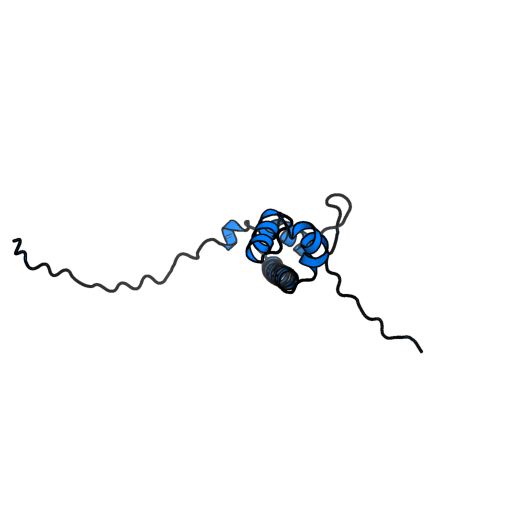81 93 ALA A C 1
ATOM 771 O O . ALA A 1 93 ? -19.889 2.751 -0.014 1.00 76.81 93 ALA A O 1
ATOM 772 N N . SER A 1 94 ? -17.807 2.062 0.460 1.00 66.44 94 SER A N 1
ATOM 773 C CA . SER A 1 94 ? -17.199 3.397 0.344 1.00 66.44 94 SER A CA 1
ATOM 774 C C . SER A 1 94 ? -17.064 3.891 -1.101 1.00 66.44 94 SER A C 1
ATOM 776 O O . SER A 1 94 ? -16.935 5.095 -1.316 1.00 66.44 94 SER A O 1
ATOM 778 N N . ARG A 1 95 ? -17.137 2.989 -2.090 1.00 68.94 95 ARG A N 1
ATOM 779 C CA . ARG A 1 95 ? -17.155 3.313 -3.528 1.00 68.94 95 ARG A CA 1
ATOM 780 C C . ARG A 1 95 ? -18.560 3.375 -4.118 1.00 68.94 95 ARG A C 1
ATOM 782 O O . ARG A 1 95 ? -18.679 3.684 -5.303 1.00 68.94 95 ARG A O 1
ATOM 789 N N . SER A 1 96 ? -19.598 3.084 -3.328 1.00 65.12 96 SER A N 1
ATOM 790 C CA . SER A 1 96 ? -20.970 3.247 -3.796 1.00 65.12 96 SER A CA 1
ATOM 791 C C . SER A 1 96 ? -21.162 4.706 -4.222 1.00 65.12 96 SER A C 1
ATOM 793 O O . SER A 1 96 ? -20.833 5.618 -3.454 1.00 65.12 96 SER A O 1
ATOM 795 N N . PRO A 1 97 ? -21.609 4.962 -5.464 1.00 58.94 97 PRO A N 1
ATOM 796 C CA . PRO A 1 97 ? -21.923 6.317 -5.861 1.00 58.94 97 PRO A CA 1
ATOM 797 C C . PRO A 1 97 ? -23.014 6.798 -4.909 1.00 58.94 97 PRO A C 1
ATOM 799 O O . PRO A 1 97 ? -24.063 6.161 -4.793 1.00 58.94 97 PRO A O 1
ATOM 802 N N . LYS A 1 98 ? -22.774 7.914 -4.208 1.00 59.53 98 LYS A N 1
ATOM 803 C CA . LYS A 1 98 ? -23.889 8.681 -3.651 1.00 59.53 98 LYS A CA 1
ATOM 804 C C . LYS A 1 98 ? -24.834 8.886 -4.826 1.00 59.53 98 LYS A C 1
ATOM 806 O O . LYS A 1 98 ? -24.398 9.447 -5.831 1.00 59.53 98 LYS A O 1
ATOM 811 N N . ALA A 1 99 ? -26.049 8.341 -4.733 1.00 51.84 99 ALA A N 1
ATOM 812 C CA . ALA A 1 99 ? -27.082 8.533 -5.738 1.00 51.84 99 ALA A CA 1
ATOM 813 C C . ALA A 1 99 ? -27.019 9.993 -6.191 1.00 51.84 99 ALA A C 1
ATOM 815 O O . ALA A 1 99 ? -26.978 10.883 -5.342 1.00 51.84 99 ALA A O 1
ATOM 816 N N . ALA A 1 100 ? -26.875 10.218 -7.496 1.00 53.59 100 ALA A N 1
ATOM 817 C CA . ALA A 1 100 ? -26.741 11.542 -8.073 1.00 53.59 100 ALA A CA 1
ATOM 818 C C . ALA A 1 100 ? -28.006 12.357 -7.760 1.00 53.59 100 ALA A C 1
ATOM 820 O O . ALA A 1 100 ? -28.950 12.399 -8.541 1.00 53.59 100 ALA A O 1
ATOM 821 N N . THR A 1 101 ? -28.053 12.995 -6.595 1.00 53.41 101 THR A N 1
ATOM 822 C CA . THR A 1 101 ? -29.111 13.918 -6.192 1.00 53.41 101 THR A CA 1
ATOM 823 C C . THR A 1 101 ? -28.830 15.276 -6.813 1.00 53.41 101 THR A C 1
ATOM 825 O O . THR A 1 101 ? -28.584 16.227 -6.093 1.00 53.41 101 THR A O 1
ATOM 828 N N . HIS A 1 102 ? -28.798 15.335 -8.145 1.00 50.47 102 HIS A N 1
ATOM 829 C CA . HIS A 1 102 ? -28.992 16.536 -8.962 1.00 50.47 102 HIS A CA 1
ATOM 830 C C . HIS A 1 102 ? -29.392 16.086 -10.376 1.00 50.47 102 HIS A C 1
ATOM 832 O O . HIS A 1 102 ? -28.672 16.285 -11.351 1.00 50.47 102 HIS A O 1
ATOM 838 N N . ALA A 1 103 ? -30.553 15.438 -10.485 1.00 46.56 103 ALA A N 1
ATOM 839 C CA . ALA A 1 103 ? -31.287 15.423 -11.741 1.00 46.56 103 ALA A CA 1
ATOM 840 C C . ALA A 1 103 ? -31.926 16.810 -11.909 1.00 46.56 103 ALA A C 1
ATOM 842 O O . ALA A 1 103 ? -32.942 17.102 -11.285 1.00 46.56 103 ALA A O 1
ATOM 843 N N . SER A 1 104 ? -31.313 17.683 -12.708 1.00 45.84 104 SER A N 1
ATOM 844 C CA . SER A 1 104 ? -32.010 18.863 -13.226 1.00 45.84 104 SER A CA 1
ATOM 845 C C . SER A 1 104 ? -32.871 18.419 -14.411 1.00 45.84 104 SER A C 1
ATOM 847 O O . SER A 1 104 ? -32.313 17.923 -15.393 1.00 45.84 104 SER A O 1
ATOM 849 N N . PRO A 1 105 ? -34.206 18.574 -14.368 1.00 58.03 105 PRO A N 1
ATOM 850 C CA . PRO A 1 105 ? -35.046 18.310 -15.520 1.00 58.03 105 PRO A CA 1
ATOM 851 C C . PRO A 1 105 ? -34.969 19.527 -16.441 1.00 58.03 105 PRO A C 1
ATOM 853 O O . PRO A 1 105 ? -35.480 20.594 -16.112 1.00 58.03 105 PRO A O 1
ATOM 856 N N . VAL A 1 106 ? -34.344 19.389 -17.608 1.00 54.97 106 VAL A N 1
ATOM 857 C CA . VAL A 1 106 ? -34.576 20.338 -18.701 1.00 54.97 106 VAL A CA 1
ATOM 858 C C . VAL A 1 106 ? -35.211 19.578 -19.850 1.00 54.97 106 VAL A C 1
ATOM 860 O O . VAL A 1 106 ? -34.556 18.879 -20.618 1.00 54.97 106 VAL A O 1
ATOM 863 N N . LEU A 1 107 ? -36.533 19.735 -19.908 1.00 52.12 107 LEU A N 1
ATOM 864 C CA . LEU A 1 107 ? -37.376 19.520 -21.072 1.00 52.12 107 LEU A CA 1
ATOM 865 C C . LEU A 1 107 ? -36.712 20.116 -22.319 1.00 52.12 107 LEU A C 1
ATOM 867 O O . LEU A 1 107 ? -36.500 21.327 -22.393 1.00 52.12 107 LEU A O 1
ATOM 871 N N . ARG A 1 108 ? -36.485 19.299 -23.347 1.00 41.47 108 ARG A N 1
ATOM 872 C CA . ARG A 1 108 ? -36.598 19.786 -24.722 1.00 41.47 108 ARG A CA 1
ATOM 873 C C . ARG A 1 108 ? -37.583 18.908 -25.470 1.00 41.47 108 ARG A C 1
ATOM 875 O O . ARG A 1 108 ? -37.383 17.713 -25.645 1.00 41.47 108 ARG A O 1
ATOM 882 N N . SER A 1 109 ? -38.688 19.567 -25.793 1.00 40.03 109 SER A N 1
ATOM 883 C CA . SER A 1 109 ? -39.865 19.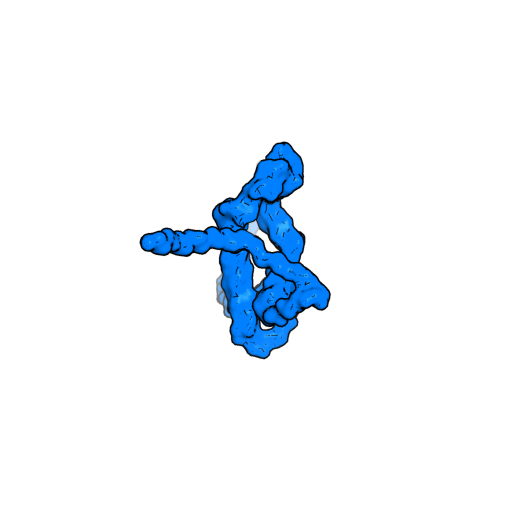074 -26.483 1.00 40.03 109 SER A CA 1
ATOM 884 C C . SER A 1 109 ? -39.524 18.481 -27.843 1.00 40.03 109 SER A C 1
ATOM 886 O O . SER A 1 109 ? -38.694 19.016 -28.577 1.00 40.03 109 SER A O 1
ATOM 888 N N . ASN A 1 110 ? -40.259 17.428 -28.189 1.00 46.25 110 ASN A N 1
ATOM 889 C CA . ASN A 1 110 ? -40.419 16.932 -29.546 1.00 46.25 110 ASN A CA 1
ATOM 890 C C . ASN A 1 110 ? -40.835 18.065 -30.494 1.00 46.25 110 ASN A C 1
ATOM 892 O O . ASN A 1 110 ? -41.806 18.771 -30.217 1.00 46.25 110 ASN A O 1
ATOM 896 N N . MET A 1 111 ? -40.175 18.146 -31.645 1.00 41.44 111 MET A N 1
ATOM 897 C CA . MET A 1 111 ? -40.830 18.473 -32.908 1.00 41.44 111 MET A CA 1
ATOM 898 C C . MET A 1 111 ? -40.328 17.488 -33.960 1.00 41.44 111 MET A C 1
ATOM 900 O O . MET A 1 111 ? -39.188 17.550 -34.409 1.00 41.44 111 MET A O 1
ATOM 904 N N . ALA A 1 112 ? -41.195 16.540 -34.311 1.00 46.16 112 ALA A N 1
ATOM 905 C CA . ALA A 1 112 ? -41.154 15.913 -35.619 1.00 46.16 112 ALA A CA 1
ATOM 906 C C . ALA A 1 112 ? -41.383 16.998 -36.679 1.00 46.16 112 ALA A C 1
ATOM 908 O O . ALA A 1 112 ? -42.175 17.899 -36.418 1.00 46.16 112 ALA A O 1
ATOM 909 N N . VAL A 1 113 ? -40.727 16.890 -37.839 1.00 42.66 113 VAL A N 1
ATOM 910 C CA . VAL A 1 113 ? -41.299 17.144 -39.174 1.00 42.66 113 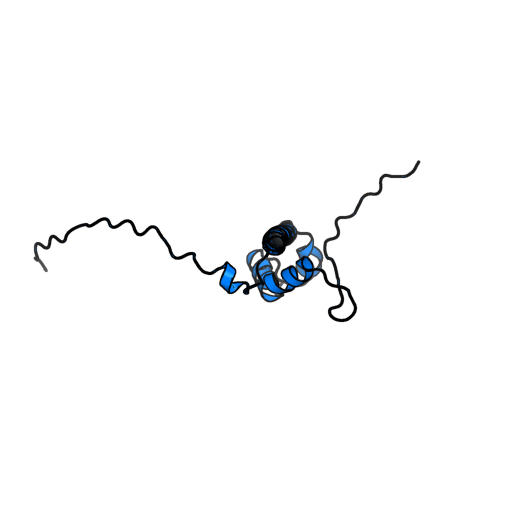VAL A CA 1
ATOM 911 C C . VAL A 1 113 ? -40.277 16.733 -40.254 1.00 42.66 113 VAL A C 1
ATOM 913 O O . VAL A 1 113 ? -39.188 17.282 -40.361 1.00 42.66 113 VAL A O 1
ATOM 916 N N . ASN A 1 114 ? -40.744 15.776 -41.056 1.00 39.53 114 ASN A N 1
ATOM 917 C CA . ASN A 1 114 ? -40.499 15.492 -42.471 1.00 39.53 114 ASN A CA 1
ATOM 918 C C . ASN A 1 114 ? -39.316 14.666 -43.014 1.00 39.53 114 ASN A C 1
ATOM 920 O O . ASN A 1 114 ? -38.135 14.906 -42.800 1.00 39.53 114 ASN A O 1
ATOM 924 N N . GLN A 1 115 ? -39.789 13.708 -43.817 1.00 37.62 115 GLN A N 1
ATOM 925 C CA . GLN A 1 115 ? -39.196 12.804 -44.791 1.00 37.62 115 GLN A CA 1
ATOM 926 C C . GLN A 1 115 ? -38.610 13.517 -46.037 1.00 37.62 115 GLN A C 1
ATOM 928 O O . GLN A 1 115 ? -38.868 14.700 -46.246 1.00 37.62 115 GLN A O 1
ATOM 933 N N . ILE A 1 116 ? -38.028 12.682 -46.927 1.00 38.12 116 ILE A N 1
ATOM 934 C CA . ILE A 1 116 ? -37.735 12.851 -48.379 1.00 38.12 116 ILE A CA 1
ATOM 935 C C . ILE A 1 116 ? -3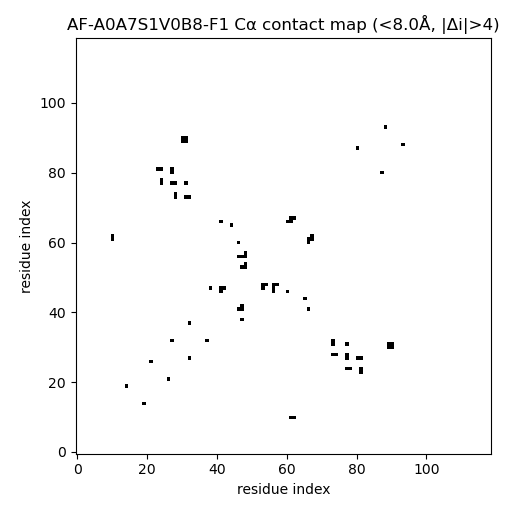6.296 13.366 -48.651 1.00 38.12 116 ILE A C 1
ATOM 937 O O . ILE A 1 116 ? -35.893 14.357 -48.065 1.00 38.12 116 ILE A O 1
ATOM 941 N N . ALA A 1 117 ? -35.425 12.763 -49.477 1.00 36.09 117 ALA A N 1
ATOM 942 C CA . ALA A 1 117 ? -35.567 11.784 -50.561 1.00 36.09 117 ALA A CA 1
ATOM 943 C C . ALA A 1 117 ? -34.356 10.829 -50.648 1.00 36.09 117 ALA A C 1
ATOM 945 O O . ALA A 1 117 ? -33.227 11.208 -50.341 1.00 36.09 117 ALA A O 1
ATOM 946 N N . ALA A 1 118 ? -34.613 9.625 -51.157 1.00 36.88 118 ALA A N 1
ATOM 947 C CA . ALA A 1 118 ? -33.641 8.821 -51.889 1.00 36.88 118 ALA A CA 1
ATOM 948 C C . ALA A 1 118 ? -33.530 9.343 -53.334 1.00 36.88 118 ALA A C 1
ATOM 950 O O . ALA A 1 118 ? -34.549 9.767 -53.878 1.00 36.88 118 ALA A O 1
ATOM 951 N N . VAL A 1 119 ? -32.327 9.295 -53.915 1.00 41.25 119 VAL A N 1
ATOM 952 C CA . VAL A 1 119 ? -31.936 8.626 -55.180 1.00 41.25 119 VAL A CA 1
ATOM 953 C C . VAL A 1 119 ? -30.410 8.566 -55.189 1.00 41.25 119 VAL A C 1
ATOM 955 O O . VAL A 1 119 ? -29.785 9.609 -54.898 1.00 41.25 119 VAL A O 1
#

Radius of gyration: 24.96 Å; Cα contacts (8 Å, |Δi|>4): 43; chains: 1; bounding box: 72×34×74 Å